Protein AF-A0AA86UPH7-F1 (afdb_monomer_lite)

pLDDT: mean 81.15, std 14.47, range [37.75, 96.5]

Secondary structure (DSSP, 8-state):
----HHHHHHHHHHHHHHHHHHHHHHHHHHHHHHHHHHHHPPPHHHHHHHHHHHHHH-SS-HHHHHHH-TTS-HHHHHHHHHHHHHHTT--

Organism: NCBI:txid28002

Sequence (91 aa):
MSFDPVRDILEINVLLLQNIHTVQHQISQHRCKLYVYQRERWSLDEEQLLQNLLAQFGKEDLKRISQIMISKTQRQIYHKVYSRASQSIIQ

Structure (mmCIF, N/CA/C/O backbone):
data_AF-A0AA86UPH7-F1
#
_entry.id   AF-A0AA86UPH7-F1
#
loop_
_atom_site.group_PDB
_atom_site.id
_atom_site.type_symbol
_atom_site.label_atom_id
_atom_site.label_alt_id
_atom_site.label_comp_id
_atom_site.label_asym_id
_atom_site.label_entity_id
_atom_site.label_seq_id
_atom_site.pdbx_PDB_ins_code
_atom_site.Cartn_x
_atom_site.Cartn_y
_atom_site.Cartn_z
_atom_site.occupancy
_atom_site.B_iso_or_equiv
_atom_site.auth_seq_id
_atom_site.auth_comp_id
_atom_site.auth_asym_id
_atom_site.auth_atom_id
_atom_site.pdbx_PDB_model_num
ATOM 1 N N . MET A 1 1 ? 26.719 0.474 -51.237 1.00 55.12 1 MET A N 1
ATOM 2 C CA . MET A 1 1 ? 26.666 0.296 -49.771 1.00 55.12 1 MET A CA 1
ATOM 3 C C . MET A 1 1 ? 27.511 -0.922 -49.447 1.00 55.12 1 MET A C 1
ATOM 5 O O . MET A 1 1 ? 27.192 -1.986 -49.960 1.00 55.12 1 MET A O 1
ATOM 9 N N . SER A 1 2 ? 28.638 -0.764 -48.747 1.00 68.44 2 SER A N 1
ATOM 10 C CA . SER A 1 2 ? 29.469 -1.906 -48.349 1.00 68.44 2 SER A CA 1
ATOM 11 C C . SER A 1 2 ? 28.851 -2.549 -47.113 1.00 68.44 2 SER A C 1
ATOM 13 O O . SER A 1 2 ? 28.722 -1.887 -46.088 1.00 68.44 2 SER A O 1
ATOM 15 N N . PHE A 1 3 ? 28.455 -3.811 -47.235 1.00 72.75 3 PHE A N 1
ATOM 16 C CA . PHE A 1 3 ? 28.080 -4.650 -46.105 1.00 72.75 3 PHE A CA 1
ATOM 17 C C . PHE A 1 3 ? 29.336 -4.898 -45.263 1.00 72.75 3 PHE A C 1
ATOM 19 O O . PHE A 1 3 ? 30.288 -5.506 -45.758 1.00 72.75 3 PHE A O 1
ATOM 26 N N . ASP A 1 4 ? 29.356 -4.374 -44.039 1.00 86.44 4 ASP A N 1
ATOM 27 C CA . ASP A 1 4 ? 30.384 -4.692 -43.050 1.00 86.44 4 ASP A CA 1
ATOM 28 C C . ASP A 1 4 ? 29.721 -5.566 -41.982 1.00 86.44 4 ASP A C 1
ATOM 30 O O . ASP A 1 4 ? 29.114 -5.047 -41.040 1.00 86.44 4 ASP A O 1
ATOM 34 N N . PRO A 1 5 ? 29.818 -6.899 -42.120 1.00 83.88 5 PRO A N 1
ATOM 35 C CA . PRO A 1 5 ? 29.099 -7.822 -41.256 1.00 83.88 5 PRO A CA 1
ATOM 36 C C . PRO A 1 5 ? 29.453 -7.638 -39.779 1.00 83.88 5 PRO A C 1
ATOM 38 O O . PRO A 1 5 ? 28.616 -7.897 -38.921 1.00 83.88 5 PRO A O 1
ATOM 41 N N . VAL A 1 6 ? 30.669 -7.186 -39.455 1.00 87.62 6 VAL A N 1
ATOM 42 C CA . VAL A 1 6 ? 31.091 -6.996 -38.061 1.00 87.62 6 VAL A CA 1
ATOM 43 C C . VAL A 1 6 ? 30.416 -5.765 -37.468 1.00 87.62 6 VAL A C 1
ATOM 45 O O . VAL A 1 6 ? 29.887 -5.826 -36.355 1.00 87.62 6 VAL A O 1
ATOM 48 N N . ARG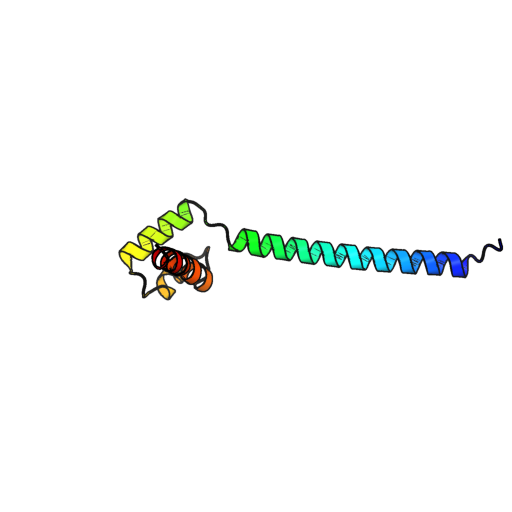 A 1 7 ? 30.395 -4.663 -38.222 1.00 87.06 7 ARG A N 1
ATOM 49 C CA . ARG A 1 7 ? 29.711 -3.435 -37.815 1.00 87.06 7 ARG A CA 1
ATOM 50 C C . ARG A 1 7 ? 28.205 -3.652 -37.683 1.00 87.06 7 ARG A C 1
ATOM 52 O O . ARG A 1 7 ? 27.630 -3.266 -36.667 1.00 87.06 7 ARG A O 1
ATOM 59 N N . ASP A 1 8 ? 27.595 -4.310 -38.660 1.00 88.50 8 ASP A N 1
ATOM 60 C CA . ASP A 1 8 ? 26.149 -4.538 -38.687 1.00 88.50 8 ASP A CA 1
ATOM 61 C C . ASP A 1 8 ? 25.709 -5.446 -37.519 1.00 88.50 8 ASP A C 1
ATOM 63 O O . ASP A 1 8 ? 24.713 -5.172 -36.847 1.00 88.50 8 ASP A O 1
ATOM 67 N N . ILE A 1 9 ? 26.495 -6.482 -37.191 1.00 91.06 9 ILE A N 1
ATOM 68 C CA . ILE A 1 9 ? 26.251 -7.338 -36.015 1.00 91.06 9 ILE A CA 1
ATOM 69 C C . ILE A 1 9 ? 26.407 -6.553 -34.703 1.00 91.06 9 ILE A C 1
ATOM 71 O O . ILE A 1 9 ? 25.619 -6.744 -33.773 1.00 91.06 9 ILE A O 1
ATOM 75 N N . LEU A 1 10 ? 27.402 -5.665 -34.602 1.00 91.06 10 LEU A N 1
ATOM 76 C CA . LEU A 1 10 ? 27.590 -4.816 -33.421 1.00 91.06 10 LEU A CA 1
ATOM 77 C C . LEU A 1 10 ? 26.413 -3.855 -33.221 1.00 91.06 10 LEU A C 1
ATOM 79 O O . LEU A 1 10 ? 25.917 -3.738 -32.100 1.00 91.06 10 LEU A O 1
ATOM 83 N N . GLU A 1 11 ? 25.932 -3.216 -34.288 1.00 90.94 11 GLU A N 1
ATOM 84 C CA . GLU A 1 11 ? 24.770 -2.321 -34.233 1.00 90.94 11 GLU A CA 1
ATOM 85 C C . GLU A 1 11 ? 23.501 -3.077 -33.791 1.00 90.94 11 GLU A C 1
ATOM 87 O O . GLU A 1 11 ? 22.788 -2.616 -32.893 1.00 90.94 11 GLU A O 1
ATOM 92 N N . ILE A 1 12 ? 23.269 -4.287 -34.315 1.00 91.38 12 ILE A N 1
ATOM 93 C CA . ILE A 1 12 ? 22.159 -5.156 -33.884 1.00 91.38 12 ILE A CA 1
ATOM 94 C C . ILE A 1 12 ? 22.276 -5.516 -32.396 1.00 91.38 12 ILE A C 1
ATOM 96 O O . ILE A 1 12 ? 21.291 -5.431 -31.658 1.00 91.38 12 ILE 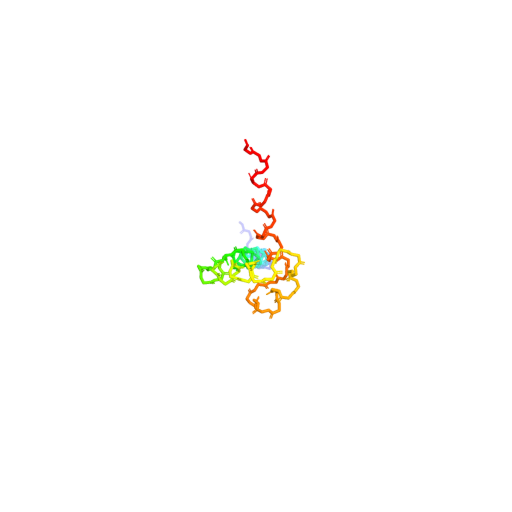A O 1
ATOM 100 N N . ASN A 1 13 ? 23.469 -5.887 -31.926 1.00 92.56 13 ASN A N 1
ATOM 101 C CA . ASN A 1 13 ? 23.683 -6.252 -30.525 1.00 92.56 13 ASN A CA 1
ATOM 102 C C . ASN A 1 13 ? 23.445 -5.073 -29.573 1.00 92.56 13 ASN A C 1
ATOM 104 O O . ASN A 1 13 ? 22.844 -5.252 -28.512 1.00 92.56 13 ASN A O 1
ATOM 108 N N . VAL A 1 14 ? 23.862 -3.863 -29.953 1.00 94.25 14 VAL A N 1
ATOM 109 C CA . VAL A 1 14 ? 23.600 -2.650 -29.164 1.00 94.25 14 VAL A CA 1
ATOM 110 C C . VAL A 1 14 ? 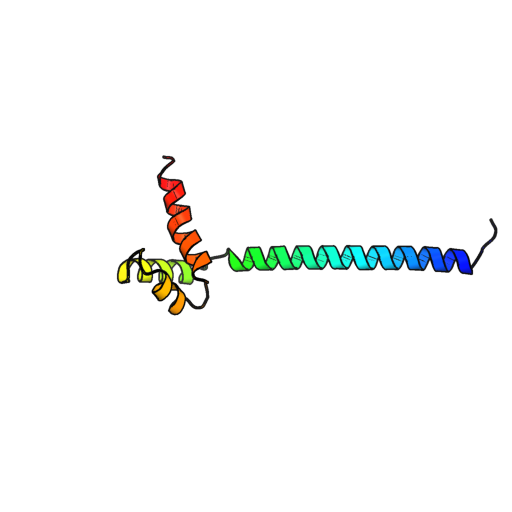22.097 -2.385 -29.062 1.00 94.25 14 VAL A C 1
ATOM 112 O O . VAL A 1 14 ? 21.594 -2.147 -27.961 1.00 94.25 14 VAL A O 1
ATOM 115 N N . LEU A 1 15 ? 21.365 -2.491 -30.174 1.00 94.06 15 LEU A N 1
ATOM 116 C CA . LEU A 1 15 ? 19.908 -2.324 -30.185 1.00 94.06 15 LEU A CA 1
ATOM 117 C C . LEU A 1 15 ? 19.202 -3.384 -29.326 1.00 94.06 15 LEU A C 1
ATOM 119 O O . LEU A 1 15 ? 18.283 -3.062 -28.569 1.00 94.06 15 LEU A O 1
ATOM 123 N N . LEU A 1 16 ? 19.651 -4.641 -29.386 1.00 94.31 16 LEU A N 1
ATOM 124 C CA . LEU A 1 16 ? 19.121 -5.716 -28.543 1.00 94.31 16 LEU A CA 1
ATOM 125 C C . LEU A 1 16 ? 19.333 -5.426 -27.052 1.00 94.31 16 LEU A C 1
ATOM 127 O O . LEU A 1 16 ? 18.394 -5.559 -26.266 1.00 94.31 16 LEU A O 1
ATOM 131 N N . LEU A 1 17 ? 20.526 -4.976 -26.658 1.00 94.56 17 LEU A N 1
ATOM 132 C CA . LEU A 1 17 ? 20.827 -4.632 -25.265 1.00 94.56 17 LEU A CA 1
ATOM 133 C C . LEU A 1 17 ? 19.979 -3.456 -24.759 1.00 94.56 17 LEU A C 1
ATOM 135 O O . LEU A 1 17 ? 19.455 -3.510 -23.642 1.00 94.56 17 LEU A O 1
ATOM 139 N N . GLN A 1 18 ? 19.785 -2.422 -25.581 1.00 93.31 18 GLN A N 1
ATOM 140 C CA . GLN A 1 18 ? 18.920 -1.284 -25.247 1.00 93.31 18 GLN A CA 1
ATOM 141 C C . GLN A 1 18 ? 17.462 -1.713 -25.041 1.00 93.31 18 GLN A C 1
ATOM 143 O O . GLN A 1 18 ? 16.810 -1.288 -24.078 1.00 93.31 18 GLN A O 1
ATOM 148 N N . ASN A 1 19 ? 16.958 -2.594 -25.905 1.00 94.81 19 ASN A N 1
ATOM 149 C CA . ASN A 1 19 ? 15.607 -3.133 -25.784 1.00 94.81 19 ASN A CA 1
ATOM 150 C C . ASN A 1 19 ? 15.445 -3.978 -24.515 1.00 94.81 19 ASN A C 1
ATOM 152 O O . ASN A 1 19 ? 14.474 -3.790 -23.781 1.00 94.81 19 ASN A O 1
ATOM 156 N N . ILE A 1 20 ? 16.415 -4.845 -24.203 1.00 95.69 20 ILE A N 1
ATOM 157 C CA . ILE A 1 20 ? 16.409 -5.647 -22.969 1.00 95.69 20 ILE A CA 1
ATOM 158 C C . ILE A 1 20 ? 16.348 -4.738 -21.738 1.00 95.69 20 ILE A C 1
ATOM 160 O O . ILE A 1 20 ? 15.494 -4.938 -20.871 1.00 95.69 20 ILE A O 1
ATOM 164 N N . HIS A 1 21 ? 17.199 -3.712 -21.676 1.00 93.06 21 HIS A N 1
ATOM 165 C CA . HIS A 1 21 ? 17.215 -2.772 -20.555 1.00 93.06 21 HIS A CA 1
ATOM 166 C C . HIS A 1 21 ? 15.875 -2.031 -20.404 1.00 93.06 21 HIS A C 1
ATOM 168 O O . HIS A 1 21 ? 15.344 -1.887 -19.300 1.00 93.06 21 HIS A O 1
ATOM 174 N N . THR A 1 22 ? 15.283 -1.606 -21.521 1.00 96.50 22 THR A N 1
ATOM 175 C CA . THR A 1 22 ? 13.991 -0.905 -21.533 1.00 96.50 22 THR A CA 1
ATOM 176 C C . THR A 1 22 ? 12.866 -1.794 -21.008 1.00 96.50 22 THR A C 1
ATOM 178 O O . THR A 1 22 ? 12.095 -1.373 -20.141 1.00 96.50 22 THR A O 1
ATOM 181 N N . VAL A 1 23 ? 12.799 -3.044 -21.470 1.00 96.00 23 VAL A N 1
ATOM 182 C CA . VAL A 1 23 ? 11.796 -4.014 -21.011 1.00 96.00 23 VAL A CA 1
ATOM 183 C C . VAL A 1 23 ? 11.979 -4.329 -19.525 1.00 96.00 23 VAL A C 1
ATOM 185 O O . VAL A 1 23 ? 11.001 -4.349 -18.776 1.00 96.00 23 VAL A O 1
ATOM 188 N N . GLN A 1 24 ? 13.218 -4.498 -19.053 1.00 96.00 24 GLN A N 1
ATOM 189 C CA . GLN A 1 24 ? 13.499 -4.704 -17.626 1.00 96.00 24 GLN A CA 1
ATOM 190 C C . GLN A 1 24 ? 13.009 -3.534 -16.767 1.00 96.00 24 GLN A C 1
ATOM 192 O O . GLN A 1 24 ? 12.371 -3.746 -15.730 1.00 96.00 24 GLN A O 1
ATOM 197 N N . HIS A 1 25 ? 13.251 -2.301 -17.212 1.00 92.44 25 HIS A N 1
ATOM 198 C CA . HIS A 1 25 ? 12.763 -1.112 -16.525 1.00 92.44 25 HIS A CA 1
ATOM 199 C C . HIS A 1 25 ? 11.225 -1.074 -16.474 1.00 92.44 25 HIS A C 1
ATOM 201 O O . HIS A 1 25 ? 10.649 -0.846 -15.408 1.00 92.44 25 HIS A O 1
ATOM 207 N N . GLN A 1 26 ? 10.544 -1.378 -17.581 1.00 94.44 26 GLN A N 1
ATOM 208 C CA . GLN A 1 26 ? 9.077 -1.437 -17.628 1.00 94.44 26 GLN A CA 1
ATOM 209 C C . GLN A 1 26 ? 8.500 -2.517 -16.701 1.00 94.44 26 GLN A C 1
ATOM 211 O O . GLN A 1 26 ? 7.540 -2.250 -15.972 1.00 94.44 26 GLN A O 1
ATOM 216 N N . ILE A 1 27 ? 9.104 -3.711 -16.665 1.00 93.19 27 ILE A N 1
ATOM 217 C CA . ILE A 1 27 ? 8.717 -4.784 -15.735 1.00 93.19 27 ILE A CA 1
ATOM 218 C C . ILE A 1 27 ? 8.875 -4.311 -14.287 1.00 93.19 27 ILE A C 1
ATOM 220 O O . ILE A 1 27 ? 7.966 -4.500 -13.478 1.00 93.19 27 ILE A O 1
ATOM 224 N N . SER A 1 28 ? 9.998 -3.669 -13.956 1.00 92.00 28 SER A N 1
ATOM 225 C CA . SER A 1 28 ? 10.243 -3.125 -12.616 1.00 92.00 28 SER A CA 1
ATOM 226 C C . SER A 1 28 ? 9.172 -2.104 -12.218 1.00 92.00 28 SER A C 1
ATOM 228 O O . SER A 1 28 ? 8.548 -2.229 -11.162 1.00 92.00 28 SER A O 1
ATOM 230 N N . GLN A 1 29 ? 8.860 -1.154 -13.105 1.00 88.56 29 GLN A N 1
ATOM 231 C CA . GLN A 1 29 ? 7.800 -0.171 -12.874 1.00 88.56 29 GLN A CA 1
ATOM 232 C C . GLN A 1 29 ? 6.425 -0.821 -12.693 1.00 88.56 29 GLN A C 1
ATOM 234 O O . GLN A 1 29 ? 5.673 -0.428 -11.798 1.00 88.56 29 GLN A O 1
ATOM 239 N N . HIS A 1 30 ? 6.083 -1.817 -13.513 1.00 85.06 30 HIS A N 1
ATOM 240 C CA . HIS A 1 30 ? 4.811 -2.525 -13.399 1.00 85.06 30 HIS A CA 1
ATOM 241 C C . HIS A 1 30 ? 4.706 -3.284 -12.073 1.00 85.06 30 HIS A C 1
ATOM 243 O O . HIS A 1 30 ? 3.694 -3.177 -11.382 1.00 85.06 30 HIS A O 1
ATOM 249 N N . ARG A 1 31 ? 5.775 -3.975 -11.660 1.00 79.50 31 ARG A N 1
ATOM 250 C CA . ARG A 1 31 ? 5.836 -4.649 -10.355 1.00 79.50 31 ARG A CA 1
ATOM 251 C C . ARG A 1 31 ? 5.667 -3.650 -9.216 1.00 79.50 31 ARG A C 1
ATOM 253 O O . ARG A 1 31 ? 4.840 -3.890 -8.345 1.00 79.50 31 ARG A O 1
ATOM 260 N N . CYS A 1 32 ? 6.363 -2.513 -9.247 1.00 71.88 32 CYS A N 1
ATOM 261 C CA . CYS A 1 32 ? 6.182 -1.449 -8.255 1.00 71.88 32 CYS A CA 1
ATOM 262 C C . CYS A 1 32 ? 4.725 -0.968 -8.189 1.00 71.88 32 CYS A C 1
ATOM 264 O O . CYS A 1 32 ? 4.165 -0.886 -7.098 1.00 71.88 32 CYS A O 1
ATOM 266 N N . LYS A 1 33 ? 4.079 -0.721 -9.336 1.00 70.00 33 LYS A N 1
ATOM 267 C CA . LYS A 1 33 ? 2.661 -0.328 -9.388 1.00 70.00 33 LYS A CA 1
ATOM 268 C C . LYS A 1 33 ? 1.739 -1.398 -8.804 1.00 70.00 33 LYS A C 1
ATOM 270 O O . LYS A 1 33 ? 0.856 -1.057 -8.026 1.00 70.00 33 LYS A O 1
ATOM 275 N N . LEU A 1 34 ? 1.956 -2.674 -9.125 1.00 63.38 34 LEU A N 1
ATOM 276 C CA . LEU A 1 34 ? 1.185 -3.782 -8.552 1.00 63.38 34 LEU A CA 1
ATOM 277 C C . LEU A 1 34 ? 1.393 -3.905 -7.039 1.00 63.38 34 LEU A C 1
ATOM 279 O O . LEU A 1 34 ? 0.423 -4.110 -6.316 1.00 63.38 34 LEU A O 1
ATOM 283 N N . TYR A 1 35 ? 2.623 -3.732 -6.549 1.00 61.34 35 TYR A N 1
ATOM 284 C CA . TYR A 1 35 ? 2.913 -3.733 -5.114 1.00 61.34 35 TYR A CA 1
ATOM 285 C C . TYR A 1 35 ? 2.203 -2.593 -4.381 1.00 61.34 35 TYR A C 1
ATOM 287 O O . TYR A 1 35 ? 1.662 -2.819 -3.300 1.00 61.34 35 TYR A O 1
ATOM 295 N N . VAL A 1 36 ? 2.174 -1.388 -4.958 1.00 61.16 36 VAL A N 1
ATOM 296 C CA . VAL A 1 36 ? 1.421 -0.245 -4.412 1.00 61.16 36 VAL A CA 1
ATOM 297 C C . VAL A 1 36 ? -0.082 -0.537 -4.443 1.00 61.16 36 VAL A C 1
ATOM 299 O O . VAL A 1 36 ? -0.740 -0.461 -3.410 1.00 61.16 36 VAL A O 1
ATOM 302 N N . TYR A 1 37 ? -0.604 -0.994 -5.583 1.00 56.34 37 TYR A N 1
ATOM 303 C CA . TYR A 1 37 ? -2.020 -1.318 -5.767 1.00 56.34 37 TYR A CA 1
ATOM 304 C C . TYR A 1 37 ? -2.519 -2.404 -4.799 1.00 56.34 37 TYR A C 1
ATOM 306 O O . TYR A 1 37 ? -3.566 -2.252 -4.170 1.00 56.34 37 TYR A O 1
ATOM 314 N N . GLN A 1 38 ? -1.757 -3.488 -4.623 1.00 59.47 38 GLN A N 1
ATOM 315 C CA . GLN A 1 38 ? -2.090 -4.552 -3.670 1.00 59.47 38 GLN A CA 1
ATOM 316 C C . GLN A 1 38 ? -1.942 -4.095 -2.213 1.00 59.47 38 GLN A C 1
ATOM 318 O O . GLN A 1 38 ? -2.713 -4.528 -1.359 1.00 59.47 38 GLN A O 1
ATOM 323 N N . ARG A 1 39 ? -0.995 -3.195 -1.909 1.00 60.28 39 ARG A N 1
ATOM 324 C CA . ARG A 1 39 ? -0.871 -2.603 -0.566 1.00 60.28 39 ARG A CA 1
ATOM 325 C C . ARG A 1 39 ? -2.022 -1.665 -0.213 1.00 60.28 39 ARG A C 1
ATOM 327 O O . ARG A 1 39 ? -2.313 -1.510 0.973 1.00 60.28 39 ARG A O 1
ATOM 334 N N . GLU A 1 40 ? -2.630 -1.004 -1.186 1.00 66.44 40 GLU A N 1
ATOM 335 C CA . GLU A 1 40 ? -3.623 0.045 -0.933 1.00 66.44 40 GLU A CA 1
ATOM 336 C C . GLU A 1 40 ? -5.065 -0.463 -0.910 1.00 66.44 40 GLU A C 1
ATOM 338 O O . GLU A 1 40 ? -5.937 0.205 -0.349 1.00 66.44 40 GLU A O 1
ATOM 343 N N . ARG A 1 41 ? -5.337 -1.652 -1.460 1.00 74.19 41 ARG A N 1
ATOM 344 C CA . ARG A 1 41 ? -6.699 -2.185 -1.505 1.00 74.19 41 ARG A CA 1
ATOM 345 C C . ARG A 1 41 ? -7.092 -2.822 -0.169 1.00 74.19 41 ARG A C 1
ATOM 347 O O . ARG A 1 41 ? -6.423 -3.721 0.339 1.00 74.19 41 ARG A O 1
ATOM 354 N N . TRP A 1 42 ? -8.192 -2.331 0.389 1.00 82.81 42 TRP A N 1
ATOM 355 C CA . TRP A 1 42 ? -8.865 -2.913 1.546 1.00 82.81 42 TRP A CA 1
ATOM 356 C C . TRP A 1 42 ? -10.040 -3.744 1.042 1.00 82.81 42 TRP A C 1
ATOM 358 O O . TRP A 1 42 ? -10.841 -3.238 0.251 1.00 82.81 42 TRP A O 1
ATOM 368 N N . SER A 1 43 ? -10.128 -5.009 1.445 1.00 86.00 43 SER A N 1
ATOM 369 C CA . SER A 1 43 ? -11.349 -5.787 1.222 1.00 86.00 43 SER A CA 1
ATOM 370 C C . SER A 1 43 ? -12.456 -5.330 2.178 1.00 86.00 43 SER A C 1
ATOM 372 O O . SER A 1 43 ? -12.185 -4.699 3.199 1.00 86.00 43 SER A O 1
ATOM 374 N N . LEU A 1 44 ? -13.709 -5.662 1.862 1.00 83.94 44 LEU A N 1
ATOM 375 C CA . LEU A 1 44 ? -14.841 -5.367 2.747 1.00 83.94 44 LEU A CA 1
ATOM 376 C C . LEU A 1 44 ? -14.667 -6.032 4.120 1.00 83.94 44 LEU A C 1
ATOM 378 O O . LEU A 1 44 ? -14.871 -5.382 5.141 1.00 83.94 44 LEU A O 1
ATOM 382 N N . ASP A 1 45 ? -14.198 -7.280 4.144 1.00 87.75 45 ASP A N 1
ATOM 383 C CA . ASP A 1 45 ? -13.930 -8.011 5.385 1.00 87.75 45 ASP A CA 1
ATOM 384 C C . ASP A 1 45 ? -12.814 -7.353 6.206 1.00 87.75 45 ASP A C 1
ATOM 386 O O . ASP A 1 45 ? -12.914 -7.249 7.427 1.00 87.75 45 ASP A O 1
ATOM 390 N N . GLU A 1 46 ? -11.763 -6.856 5.545 1.00 86.88 46 GLU A N 1
ATOM 391 C CA . GLU A 1 46 ? -10.678 -6.116 6.193 1.00 86.88 46 GLU A CA 1
ATOM 392 C C . GLU A 1 46 ? -11.160 -4.782 6.770 1.00 86.88 46 GLU A C 1
ATOM 394 O O . GLU A 1 46 ? -10.751 -4.403 7.869 1.00 86.88 46 GLU A O 1
ATOM 399 N N . GLU A 1 47 ? -12.027 -4.060 6.055 1.00 88.69 47 GLU A N 1
ATOM 400 C CA . GLU A 1 47 ? -12.619 -2.825 6.572 1.00 88.69 47 GLU A CA 1
ATOM 401 C C . GLU A 1 47 ? -13.525 -3.102 7.772 1.00 88.69 47 GLU A C 1
ATOM 403 O O . GLU A 1 47 ? -13.418 -2.402 8.781 1.00 88.69 47 GLU A O 1
ATOM 408 N N . GLN A 1 48 ? -14.362 -4.139 7.702 1.00 89.62 48 GLN A N 1
ATOM 409 C CA . GLN A 1 48 ? -15.245 -4.522 8.800 1.00 89.62 48 GLN A CA 1
ATOM 410 C C . GLN A 1 48 ? -14.448 -4.969 10.030 1.00 89.62 48 GLN A C 1
ATOM 412 O O . GLN A 1 48 ? -14.732 -4.531 11.147 1.00 89.62 48 GLN A O 1
ATOM 417 N N . LEU A 1 49 ? -13.415 -5.791 9.829 1.00 90.44 49 LEU A N 1
ATOM 418 C CA . LEU A 1 49 ? -12.512 -6.214 10.894 1.00 90.44 49 LEU A CA 1
ATOM 419 C C . LEU A 1 49 ? -11.836 -5.004 11.543 1.00 90.44 49 LEU A C 1
ATOM 421 O O . LEU A 1 49 ? -11.832 -4.895 12.767 1.00 90.44 49 LEU A O 1
ATOM 425 N N . LEU A 1 50 ? -11.318 -4.067 10.743 1.00 90.25 50 LEU A N 1
ATOM 426 C CA . LEU A 1 50 ? -10.712 -2.848 11.270 1.00 90.25 50 LEU A CA 1
ATOM 427 C C . LEU A 1 50 ? -11.712 -2.029 12.099 1.00 90.25 50 LEU A C 1
ATOM 429 O O . LEU A 1 50 ? -11.352 -1.583 13.184 1.00 90.25 50 LEU A O 1
ATOM 433 N N . GLN A 1 51 ? -12.951 -1.842 11.635 1.00 89.75 51 GLN A N 1
ATOM 434 C CA . GLN A 1 51 ? -13.971 -1.103 12.395 1.00 89.75 51 GLN A CA 1
ATOM 435 C C . GLN A 1 51 ? -14.282 -1.771 13.737 1.0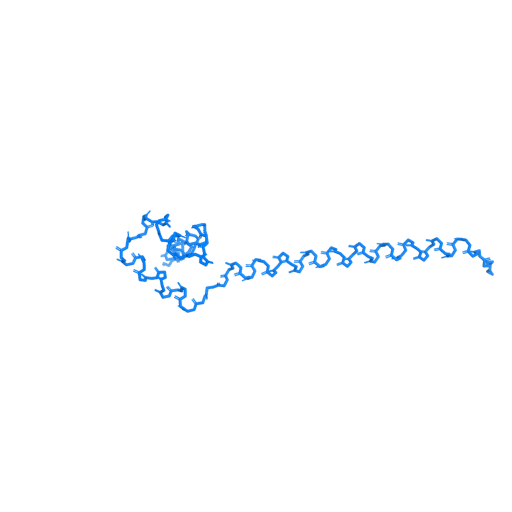0 89.75 51 GLN A C 1
ATOM 437 O O . GLN A 1 51 ? -14.314 -1.095 14.765 1.00 89.75 51 GLN A O 1
ATOM 442 N N . ASN A 1 52 ? -14.433 -3.097 13.746 1.00 93.06 52 ASN A N 1
ATOM 443 C CA . ASN A 1 52 ? -14.679 -3.855 14.971 1.00 93.06 52 ASN A CA 1
ATOM 444 C C . ASN A 1 52 ? -13.508 -3.713 15.960 1.00 93.06 52 ASN A C 1
ATOM 446 O O . ASN A 1 52 ? -13.721 -3.475 17.147 1.00 93.06 52 ASN A O 1
ATOM 450 N N . LEU A 1 53 ? -12.266 -3.799 15.469 1.00 91.31 53 LEU A N 1
ATOM 451 C CA . LEU A 1 53 ? -11.065 -3.649 16.295 1.00 91.31 53 LEU A CA 1
ATOM 452 C C . LEU A 1 53 ? -10.908 -2.222 16.835 1.00 91.31 53 LEU A C 1
ATOM 454 O O . LEU A 1 53 ? -10.531 -2.047 17.991 1.00 91.31 53 LEU A O 1
ATOM 458 N N . LEU A 1 54 ? -11.233 -1.203 16.038 1.00 90.69 54 LEU A N 1
ATOM 459 C CA . LEU A 1 54 ? -11.229 0.190 16.489 1.00 90.69 54 LEU A CA 1
ATOM 460 C C . LEU A 1 54 ? -12.314 0.458 17.536 1.00 90.69 54 LEU A C 1
ATOM 462 O O . LEU A 1 54 ? -12.070 1.226 18.462 1.00 90.69 54 LEU A O 1
ATOM 466 N N . ALA A 1 55 ? -13.484 -0.172 17.415 1.00 89.25 55 ALA A N 1
ATOM 467 C CA . ALA A 1 55 ? -14.536 -0.087 18.425 1.00 89.25 55 ALA A CA 1
ATOM 468 C C . ALA A 1 55 ? -14.135 -0.787 19.735 1.00 89.25 55 ALA A C 1
ATOM 470 O O . ALA A 1 55 ? -14.480 -0.313 20.813 1.00 89.25 55 ALA A O 1
ATOM 471 N N . GLN A 1 56 ? -13.388 -1.892 19.646 1.00 90.56 56 GLN A N 1
ATOM 472 C CA . GLN A 1 56 ? -12.966 -2.682 20.803 1.00 90.56 56 GLN A CA 1
ATOM 473 C C . GLN A 1 56 ? -11.764 -2.085 21.550 1.00 90.56 56 GLN A C 1
ATOM 475 O O . GLN A 1 56 ? -11.752 -2.078 22.779 1.00 90.56 56 GLN A O 1
ATOM 480 N N . PHE A 1 57 ? -10.739 -1.629 20.826 1.00 88.44 57 PHE A N 1
ATOM 481 C CA . PHE A 1 57 ? -9.458 -1.198 21.404 1.00 88.44 57 PHE A CA 1
ATOM 482 C C . PHE A 1 57 ? -9.234 0.318 21.346 1.00 88.44 57 PHE A C 1
ATOM 484 O O . PHE A 1 57 ? -8.311 0.827 21.976 1.00 88.44 57 PHE A O 1
ATOM 491 N N . GLY A 1 58 ? -10.062 1.054 20.602 1.00 84.00 58 GLY A N 1
ATOM 492 C CA . GLY A 1 58 ? -9.860 2.478 20.349 1.00 84.00 58 GLY A CA 1
ATOM 493 C C . GLY A 1 58 ? -8.799 2.761 19.278 1.00 84.00 58 GLY A C 1
ATOM 494 O O . GLY A 1 58 ? -8.137 1.871 18.745 1.00 84.00 58 GLY A O 1
ATOM 495 N N . LYS A 1 59 ? -8.643 4.046 18.933 1.00 83.06 59 LYS A N 1
ATOM 496 C CA . LYS A 1 59 ? -7.710 4.506 17.884 1.00 83.06 59 LYS A CA 1
ATOM 497 C C . LYS A 1 59 ? -6.253 4.599 18.353 1.00 83.06 59 LYS A C 1
ATOM 499 O O . LYS A 1 59 ? -5.370 4.767 17.522 1.00 83.06 59 LYS A O 1
ATOM 504 N N . GLU A 1 60 ? -6.004 4.515 19.656 1.00 81.00 60 GLU A N 1
ATOM 505 C CA . GLU A 1 60 ? -4.681 4.730 20.256 1.00 81.00 60 GLU A CA 1
ATOM 506 C C . GLU A 1 60 ? -3.813 3.465 20.221 1.00 81.00 60 GLU A C 1
ATOM 508 O O . GLU A 1 60 ? -2.594 3.551 20.073 1.00 81.00 60 GLU A O 1
ATOM 513 N N . ASP A 1 61 ? -4.429 2.278 20.248 1.00 87.56 61 ASP A N 1
ATOM 514 C CA . ASP A 1 61 ? -3.714 1.002 20.350 1.00 87.56 61 ASP A CA 1
ATOM 515 C C . ASP A 1 61 ? -3.513 0.310 18.984 1.00 87.56 61 ASP A C 1
ATOM 517 O O . ASP A 1 61 ? -3.726 -0.891 18.790 1.00 87.56 61 ASP A O 1
ATOM 521 N N . LEU A 1 62 ? -3.077 1.087 17.983 1.00 83.88 62 LEU A N 1
ATOM 522 C CA . LEU A 1 62 ? -2.887 0.598 16.607 1.00 83.88 62 LEU A CA 1
ATOM 523 C C . LEU A 1 62 ? -1.860 -0.532 16.498 1.00 83.88 62 LEU A C 1
ATOM 525 O O . LEU A 1 62 ? -1.922 -1.340 15.568 1.00 83.88 62 LEU A O 1
ATOM 529 N N . LYS A 1 63 ? -0.902 -0.587 17.429 1.00 87.19 63 LYS A N 1
ATOM 530 C CA . LYS A 1 63 ? 0.101 -1.654 17.475 1.00 87.19 63 LYS A CA 1
ATOM 531 C C . LYS A 1 63 ? -0.583 -3.000 17.694 1.00 87.19 63 LYS A C 1
ATOM 533 O O . LYS A 1 63 ? -0.315 -3.941 16.948 1.00 87.19 63 LYS A O 1
ATOM 538 N N . ARG A 1 64 ? -1.520 -3.066 18.640 1.00 88.31 64 ARG A N 1
ATOM 539 C CA . ARG A 1 64 ? -2.301 -4.270 18.925 1.00 88.31 64 ARG A CA 1
ATOM 540 C C . ARG A 1 64 ? -3.216 -4.650 17.762 1.00 88.31 64 ARG A C 1
ATOM 542 O O . ARG A 1 64 ? -3.242 -5.811 17.363 1.00 88.31 64 ARG A O 1
ATOM 549 N N . ILE A 1 65 ? -3.875 -3.669 17.143 1.00 88.38 65 ILE A N 1
ATOM 550 C CA . ILE A 1 65 ? -4.699 -3.893 15.941 1.00 88.38 65 ILE A CA 1
ATOM 551 C C . ILE A 1 65 ? -3.855 -4.494 14.808 1.00 88.38 65 ILE A C 1
ATOM 553 O O . ILE A 1 65 ? -4.286 -5.448 14.168 1.00 88.38 65 ILE A O 1
ATOM 557 N N . SER A 1 66 ? -2.627 -4.008 14.601 1.00 87.12 66 SER A N 1
ATOM 558 C CA . SER A 1 66 ? -1.719 -4.530 13.567 1.00 87.12 66 SER A CA 1
ATOM 559 C C . SER A 1 66 ? -1.199 -5.945 13.829 1.00 87.12 66 SER A C 1
ATOM 561 O O . SER A 1 66 ? -0.812 -6.634 12.892 1.00 87.12 66 SER A O 1
ATOM 563 N N . GLN A 1 67 ? -1.202 -6.393 15.087 1.00 88.12 67 GLN A N 1
ATOM 564 C CA . GLN A 1 67 ? -0.846 -7.770 15.439 1.00 88.12 67 GLN A CA 1
ATOM 565 C C . GLN A 1 67 ? -1.990 -8.745 15.142 1.00 88.12 67 GLN A C 1
ATOM 567 O O . GLN A 1 67 ? -1.736 -9.890 14.785 1.00 88.12 67 GLN A O 1
ATOM 572 N N . ILE A 1 68 ? -3.240 -8.290 15.272 1.00 88.62 68 ILE A N 1
ATOM 573 C CA . ILE A 1 68 ? -4.434 -9.087 14.957 1.00 88.62 68 ILE A CA 1
ATOM 574 C C . ILE A 1 68 ? -4.682 -9.088 13.444 1.00 88.62 68 ILE A C 1
ATOM 576 O O . ILE A 1 68 ? -4.963 -10.123 12.841 1.00 88.62 68 ILE A O 1
ATOM 580 N N . MET A 1 69 ? -4.547 -7.926 12.810 1.00 85.69 69 MET A N 1
ATOM 581 C CA . MET A 1 69 ? -4.802 -7.732 11.391 1.00 85.69 69 MET A CA 1
ATOM 582 C C . MET A 1 69 ? -3.549 -8.020 10.554 1.00 85.69 69 MET A C 1
ATOM 584 O O . MET A 1 69 ? -2.953 -7.123 9.962 1.00 85.69 69 MET A O 1
ATOM 588 N N . ILE A 1 70 ? -3.170 -9.298 10.477 1.00 82.44 70 ILE A N 1
ATOM 589 C CA . ILE A 1 70 ? -1.934 -9.758 9.813 1.00 82.44 70 ILE A CA 1
ATOM 590 C C . ILE A 1 70 ? -1.833 -9.376 8.327 1.00 82.44 70 ILE A C 1
ATOM 592 O O . ILE A 1 70 ? -0.739 -9.333 7.768 1.00 82.44 70 ILE A O 1
ATOM 596 N N . SER A 1 71 ? -2.963 -9.085 7.677 1.00 83.12 71 SER A N 1
ATOM 597 C CA . SER A 1 71 ? -3.012 -8.704 6.264 1.00 83.12 71 SER A CA 1
ATOM 598 C C . SER A 1 71 ? -2.589 -7.254 6.001 1.00 83.12 71 SER A C 1
ATOM 600 O O . SER A 1 71 ? -2.343 -6.887 4.847 1.00 83.12 71 SER A O 1
ATOM 602 N N . LYS A 1 72 ? -2.482 -6.415 7.043 1.00 84.25 72 LYS A N 1
ATOM 603 C CA . LYS A 1 72 ? -2.084 -5.007 6.929 1.00 84.25 72 LYS A CA 1
ATOM 604 C C . LYS A 1 72 ? -1.035 -4.640 7.973 1.00 84.25 72 LYS A C 1
ATOM 606 O O . LYS A 1 72 ? -1.129 -4.942 9.153 1.00 84.25 72 LYS A O 1
ATOM 611 N N . THR A 1 73 ? -0.029 -3.897 7.535 1.00 84.31 73 THR A N 1
ATOM 612 C CA . THR A 1 73 ? 0.990 -3.341 8.429 1.00 84.31 73 THR A CA 1
ATOM 613 C C . THR A 1 73 ? 0.417 -2.214 9.289 1.00 84.31 73 THR A C 1
ATOM 615 O O . THR A 1 73 ? -0.499 -1.498 8.875 1.00 84.31 73 THR A O 1
ATOM 618 N N . GLN A 1 74 ? 1.038 -1.965 10.445 1.00 84.75 74 GLN A N 1
ATOM 619 C CA . GLN A 1 74 ? 0.687 -0.845 11.325 1.00 84.75 74 GLN A CA 1
ATOM 620 C C . GLN A 1 74 ? 0.651 0.502 10.583 1.00 84.75 74 GLN A C 1
ATOM 622 O O . GLN A 1 74 ? -0.246 1.309 10.811 1.00 84.75 74 GLN A O 1
ATOM 627 N N . ARG A 1 75 ? 1.579 0.732 9.641 1.00 83.31 75 ARG A N 1
ATOM 628 C CA . ARG A 1 75 ? 1.616 1.952 8.817 1.00 83.31 75 ARG A CA 1
ATOM 629 C C . ARG A 1 75 ? 0.386 2.089 7.915 1.00 83.31 75 ARG A C 1
ATOM 631 O O . ARG A 1 75 ? -0.136 3.190 7.776 1.00 83.31 75 ARG A O 1
ATOM 638 N N . GLN A 1 76 ? -0.079 0.998 7.305 1.00 83.00 76 GLN A N 1
ATOM 639 C CA . GLN A 1 76 ? -1.284 1.014 6.464 1.00 83.00 76 GLN A CA 1
ATOM 640 C C . GLN A 1 76 ? -2.537 1.281 7.296 1.00 83.00 76 GLN A C 1
ATOM 642 O O . GLN A 1 76 ? -3.385 2.068 6.881 1.00 83.00 76 GLN A O 1
ATOM 647 N N . ILE A 1 77 ? -2.626 0.664 8.476 1.00 86.62 77 ILE A N 1
ATOM 648 C CA . ILE A 1 77 ? -3.726 0.884 9.419 1.00 86.62 77 ILE A CA 1
ATOM 649 C C . ILE A 1 77 ? -3.732 2.345 9.880 1.00 86.62 77 ILE A C 1
ATOM 651 O O . ILE A 1 77 ? -4.758 3.008 9.762 1.00 86.62 77 ILE A O 1
ATOM 655 N N . TYR A 1 78 ? -2.581 2.880 10.302 1.00 85.94 78 TYR A N 1
ATOM 656 C CA . TYR A 1 78 ? -2.429 4.291 10.668 1.00 85.94 78 TYR A CA 1
ATOM 657 C C . TYR A 1 78 ? -2.911 5.210 9.544 1.00 85.94 78 TYR A C 1
ATOM 659 O O . TYR A 1 78 ? -3.763 6.071 9.761 1.00 85.94 78 TYR A O 1
ATOM 667 N N . HIS A 1 79 ? -2.421 4.985 8.320 1.00 83.38 79 HIS A N 1
ATOM 668 C CA . HIS A 1 79 ? -2.836 5.784 7.178 1.00 83.38 79 HIS A CA 1
ATOM 669 C C . HIS A 1 79 ? -4.348 5.683 6.959 1.00 83.38 79 HIS A C 1
ATOM 671 O O . HIS A 1 79 ? -4.994 6.705 6.797 1.00 83.38 79 HIS A O 1
ATOM 677 N N . LYS A 1 80 ? -4.959 4.497 7.018 1.00 84.31 80 LYS A N 1
ATOM 678 C CA . LYS A 1 80 ? -6.411 4.328 6.825 1.00 84.31 80 LYS A CA 1
ATOM 679 C C . LYS A 1 80 ? -7.248 5.032 7.900 1.00 84.31 80 LYS A C 1
ATOM 681 O O . LYS A 1 80 ? -8.247 5.664 7.563 1.00 84.31 80 LYS A O 1
ATOM 686 N N . VAL A 1 81 ? -6.840 4.937 9.166 1.00 85.06 81 VAL A N 1
ATOM 687 C CA . VAL A 1 81 ? -7.554 5.526 10.313 1.00 85.06 81 VAL A CA 1
ATOM 688 C C . VAL A 1 81 ? -7.472 7.051 10.292 1.00 85.06 81 VAL A C 1
ATOM 690 O O . VAL A 1 81 ? -8.486 7.721 10.485 1.00 85.06 81 VAL A O 1
ATOM 693 N N . TYR A 1 82 ? -6.286 7.602 10.024 1.00 81.56 82 TYR A N 1
ATOM 694 C CA . TYR A 1 82 ? -6.044 9.040 10.140 1.00 81.56 82 TYR A CA 1
ATOM 695 C C . TYR A 1 82 ? -6.150 9.814 8.819 1.00 81.56 82 TYR A C 1
ATOM 697 O O . TYR A 1 82 ? -6.500 10.987 8.864 1.00 81.56 82 TYR A O 1
ATOM 705 N N . SER A 1 83 ? -5.972 9.191 7.644 1.00 72.94 83 SER A N 1
ATOM 706 C CA . SER A 1 83 ? -6.231 9.869 6.352 1.00 72.94 83 SER A CA 1
ATOM 707 C C . SER A 1 83 ? -7.709 10.214 6.161 1.00 72.94 83 SER A C 1
ATOM 709 O O . SER A 1 83 ? -8.026 11.258 5.595 1.00 72.94 83 SER A O 1
ATOM 711 N N . ARG A 1 84 ? -8.625 9.389 6.693 1.00 55.56 84 ARG A N 1
ATOM 712 C CA . ARG A 1 84 ? -10.058 9.723 6.750 1.00 55.56 84 ARG A CA 1
ATOM 713 C C . ARG A 1 84 ? -10.343 10.873 7.723 1.00 55.56 84 ARG A C 1
ATOM 715 O O . ARG A 1 84 ? -11.212 11.687 7.441 1.00 55.56 84 ARG A O 1
ATOM 722 N N . ALA A 1 85 ? -9.592 10.984 8.822 1.00 50.44 85 ALA A N 1
ATOM 723 C CA . ALA A 1 85 ? -9.733 12.091 9.773 1.00 50.44 85 ALA A CA 1
ATOM 724 C C . ALA A 1 85 ? -9.267 13.439 9.189 1.00 50.44 85 ALA A C 1
ATOM 726 O O . ALA A 1 85 ? -9.785 14.483 9.567 1.00 50.44 85 ALA A O 1
ATOM 727 N N . SER A 1 86 ? -8.333 13.430 8.232 1.00 43.97 86 SER A N 1
ATOM 728 C CA . SER A 1 86 ? -7.914 14.641 7.511 1.00 43.97 86 SER A CA 1
ATOM 729 C C . SER A 1 86 ? -9.003 15.179 6.574 1.00 43.97 86 SER A C 1
ATOM 731 O O . SER A 1 86 ? -9.083 16.382 6.358 1.00 43.97 86 SER A O 1
ATOM 733 N N . GLN A 1 87 ? -9.858 14.305 6.031 1.00 46.12 87 GLN A N 1
ATOM 734 C CA . GLN A 1 87 ? -10.938 14.701 5.119 1.00 46.12 87 GLN A CA 1
ATOM 735 C C . GLN A 1 87 ? -12.124 15.350 5.847 1.00 46.12 87 GLN A C 1
ATOM 737 O O . GLN A 1 87 ? -12.777 16.212 5.272 1.00 46.12 87 GLN A O 1
ATOM 742 N N . SER A 1 88 ? -12.374 15.000 7.115 1.00 43.22 88 SER A N 1
ATOM 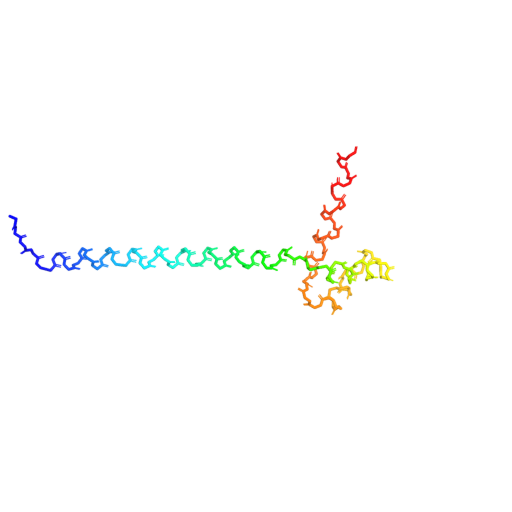743 C CA . SER A 1 88 ? -13.453 15.601 7.918 1.00 43.22 88 SER A CA 1
ATOM 744 C C . SER A 1 88 ? -13.123 16.983 8.492 1.00 43.22 88 SER A C 1
ATOM 746 O O . SER A 1 88 ? -13.999 17.610 9.065 1.00 43.22 88 SER A O 1
ATOM 748 N N . ILE A 1 89 ? -11.873 17.449 8.384 1.00 45.94 89 ILE A N 1
ATOM 749 C CA . ILE A 1 89 ? -11.445 18.781 8.860 1.00 45.94 89 ILE A CA 1
ATOM 750 C C . ILE A 1 89 ? -11.637 19.856 7.768 1.00 45.94 89 ILE A C 1
ATOM 752 O O . ILE A 1 89 ? -11.559 21.045 8.052 1.00 45.94 89 ILE A O 1
ATOM 756 N N . ILE A 1 90 ? -11.891 19.453 6.516 1.00 45.03 90 ILE A N 1
ATOM 757 C CA . ILE A 1 90 ? -11.983 20.353 5.347 1.00 45.03 90 ILE A CA 1
ATOM 758 C C . ILE A 1 90 ? -13.453 20.624 4.932 1.00 45.03 90 ILE A C 1
ATOM 760 O O . ILE A 1 90 ? -13.697 21.261 3.911 1.00 45.03 90 ILE A O 1
ATOM 764 N N . GLN A 1 91 ? -14.446 20.177 5.709 1.00 37.75 91 GLN A N 1
ATOM 765 C CA . GLN A 1 91 ? -15.864 20.540 5.523 1.00 37.75 91 GLN A CA 1
ATOM 766 C C . GLN A 1 91 ? -16.304 21.548 6.579 1.00 37.75 91 GLN A C 1
ATOM 768 O O . GLN A 1 91 ? -17.070 22.461 6.204 1.00 37.75 91 GLN A O 1
#

InterP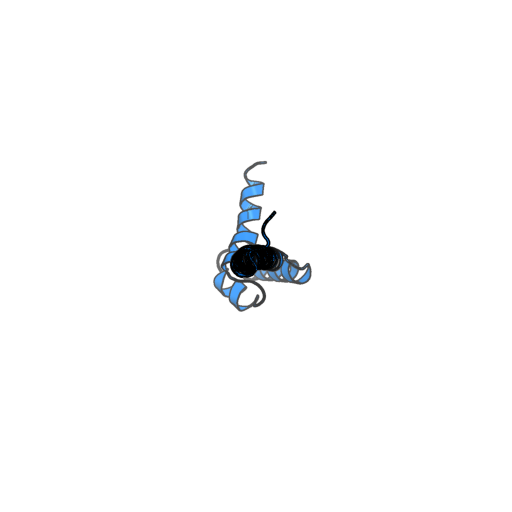ro domains:
  IPR001005 SANT/Myb domain [PF00249] (39-80)
  IPR001005 SANT/Myb domain [SM00717] (38-87)
  IPR001005 SANT/Myb domain [cd00167] (41-82)
  IPR009057 Homedomain-like superfamily [SSF46689] (37-82)

Radius of gyration: 24.86 Å; chains: 1; bounding box: 47×30×71 Å

Foldseek 3Di:
DDDDVVVVVVVVVVVVVVVVVVVVVVVVVVVVVVVVVQQQDDDPVNVVLLVVVCVVPNPPPLVVVCVVSVSHHSVNSNCVVCVVVVVVVVD